Protein AF-A0A0G1VKQ0-F1 (afdb_monomer_lite)

Structure (mmCIF, N/CA/C/O backbone):
data_AF-A0A0G1VKQ0-F1
#
_entry.id   AF-A0A0G1VKQ0-F1
#
loop_
_atom_site.group_PDB
_atom_site.id
_atom_site.type_symbol
_atom_site.label_atom_id
_atom_site.label_alt_id
_atom_site.label_comp_id
_atom_site.label_asym_id
_atom_site.label_entity_id
_atom_site.label_seq_id
_atom_site.pdbx_PDB_ins_code
_atom_site.Cartn_x
_atom_site.Cartn_y
_atom_site.Cartn_z
_atom_site.occupancy
_atom_site.B_iso_or_equiv
_atom_site.auth_seq_id
_atom_site.auth_comp_id
_atom_site.auth_asym_id
_atom_site.auth_atom_id
_atom_site.pdbx_PDB_model_num
ATOM 1 N N . MET A 1 1 ? 5.913 -17.566 -5.174 1.00 64.69 1 MET A N 1
ATOM 2 C CA . MET A 1 1 ? 4.729 -18.440 -5.311 1.00 64.69 1 MET A CA 1
ATOM 3 C C . MET A 1 1 ? 4.711 -19.547 -4.258 1.00 64.69 1 MET A C 1
ATOM 5 O O . MET A 1 1 ? 3.828 -19.476 -3.427 1.00 64.69 1 MET A O 1
ATOM 9 N N . ALA A 1 2 ? 5.699 -20.448 -4.135 1.00 73.88 2 ALA A N 1
ATOM 10 C CA . ALA A 1 2 ? 5.771 -21.347 -2.957 1.00 73.88 2 ALA A CA 1
ATOM 11 C C . ALA A 1 2 ? 6.085 -20.604 -1.635 1.00 73.88 2 ALA A C 1
ATOM 13 O O . ALA A 1 2 ? 5.591 -20.937 -0.563 1.00 73.88 2 ALA A O 1
ATOM 14 N N . GLU A 1 3 ? 6.908 -19.558 -1.718 1.00 84.31 3 GLU A N 1
ATOM 15 C CA . GLU A 1 3 ? 7.298 -18.754 -0.556 1.00 84.31 3 GLU A CA 1
ATOM 16 C C . GLU A 1 3 ? 6.197 -17.779 -0.106 1.00 84.31 3 GLU A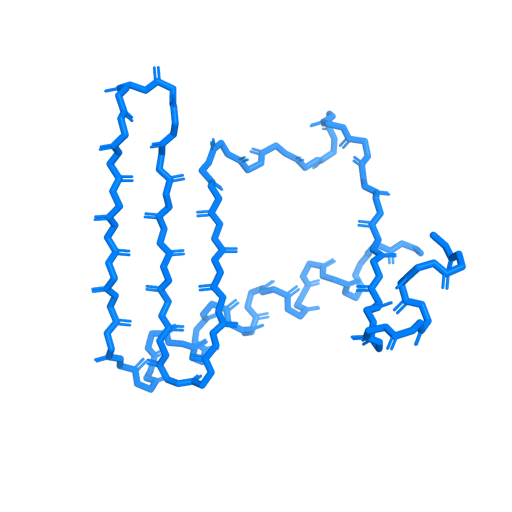 C 1
ATOM 18 O O . GLU A 1 3 ? 6.105 -17.452 1.073 1.00 84.31 3 GLU A O 1
ATOM 23 N N . ASP A 1 4 ? 5.318 -17.364 -1.023 1.00 90.94 4 ASP A N 1
ATOM 24 C CA . ASP A 1 4 ? 4.207 -16.464 -0.704 1.00 90.94 4 ASP A CA 1
ATOM 25 C C . ASP A 1 4 ? 3.153 -17.190 0.150 1.00 90.94 4 ASP A C 1
ATOM 27 O O . ASP A 1 4 ? 2.699 -16.642 1.149 1.00 90.94 4 ASP A O 1
ATOM 31 N N . GLU A 1 5 ? 2.842 -18.452 -0.168 1.00 90.31 5 GLU A N 1
ATOM 32 C CA . GLU A 1 5 ? 1.939 -19.295 0.631 1.00 90.31 5 GLU A CA 1
ATOM 33 C C . GLU A 1 5 ? 2.448 -19.483 2.064 1.00 90.31 5 GLU A C 1
ATOM 35 O O . GLU A 1 5 ? 1.682 -19.348 3.018 1.00 90.31 5 GLU A O 1
ATOM 40 N N . LYS A 1 6 ? 3.760 -19.705 2.229 1.00 94.94 6 LYS A N 1
ATOM 41 C CA . LYS A 1 6 ? 4.402 -19.834 3.547 1.00 94.94 6 LYS A CA 1
ATOM 42 C C . LYS A 1 6 ? 4.169 -18.605 4.434 1.00 94.94 6 LYS A C 1
ATOM 44 O O . LYS A 1 6 ? 4.058 -18.748 5.650 1.00 94.94 6 LYS A O 1
ATOM 49 N N . TYR A 1 7 ? 4.113 -17.415 3.839 1.00 93.12 7 TYR A N 1
ATOM 50 C CA . TYR A 1 7 ? 3.957 -16.146 4.553 1.00 93.12 7 TYR A CA 1
ATOM 51 C C . TYR A 1 7 ? 2.568 -15.512 4.379 1.00 93.12 7 TYR A C 1
ATOM 53 O O . TYR A 1 7 ? 2.391 -14.349 4.736 1.00 93.12 7 TYR A O 1
ATOM 61 N N . LEU A 1 8 ? 1.583 -16.262 3.861 1.00 94.62 8 LEU A N 1
ATOM 62 C CA . LEU A 1 8 ? 0.206 -15.798 3.630 1.00 94.62 8 LEU A CA 1
ATOM 63 C C . LEU A 1 8 ? 0.131 -14.528 2.763 1.00 94.62 8 LEU A C 1
ATOM 65 O O . LEU A 1 8 ? -0.709 -13.650 2.964 1.00 94.62 8 LEU A O 1
ATOM 69 N N . ILE A 1 9 ? 1.030 -14.423 1.789 1.00 93.69 9 ILE A N 1
ATOM 70 C CA . ILE A 1 9 ? 1.120 -13.283 0.885 1.00 93.69 9 ILE A CA 1
ATOM 71 C C . ILE A 1 9 ? 0.204 -13.533 -0.310 1.00 93.69 9 ILE A C 1
ATOM 73 O O . ILE A 1 9 ? 0.382 -14.487 -1.062 1.00 93.69 9 ILE A O 1
ATOM 77 N N . THR A 1 10 ? -0.731 -12.613 -0.543 1.00 94.75 10 THR A N 1
ATOM 78 C CA . THR A 1 10 ? -1.412 -12.496 -1.838 1.00 94.75 10 THR A CA 1
ATOM 79 C C . THR A 1 10 ? -0.750 -11.375 -2.631 1.00 94.75 10 THR A C 1
ATOM 81 O O . THR A 1 10 ? -0.580 -10.268 -2.121 1.00 94.75 10 THR A O 1
ATOM 84 N N . ARG A 1 11 ? -0.354 -11.646 -3.879 1.00 93.25 11 ARG A N 1
ATOM 85 C CA . ARG A 1 11 ? 0.337 -10.687 -4.751 1.00 93.25 11 ARG A CA 1
ATOM 86 C C . ARG A 1 11 ? -0.339 -10.629 -6.114 1.00 93.25 11 ARG A C 1
ATOM 88 O O . ARG A 1 11 ? -0.581 -11.666 -6.719 1.00 93.25 11 ARG A O 1
ATOM 95 N N . LYS A 1 12 ? -0.534 -9.414 -6.623 1.00 92.81 12 LYS A N 1
ATOM 96 C CA . LYS A 1 12 ? -0.823 -9.151 -8.034 1.00 92.81 12 LYS A CA 1
ATOM 97 C C . LYS A 1 12 ? 0.344 -8.382 -8.644 1.00 92.81 12 LYS A C 1
ATOM 99 O O . LYS A 1 12 ? 0.953 -7.551 -7.970 1.00 92.81 12 LYS A O 1
ATOM 104 N N . ILE A 1 13 ? 0.682 -8.697 -9.890 1.00 92.12 13 ILE A N 1
ATOM 105 C CA . ILE A 1 13 ? 1.742 -8.023 -10.645 1.00 92.12 13 ILE A CA 1
ATOM 106 C C . ILE A 1 13 ? 1.072 -7.328 -11.822 1.00 92.12 13 ILE A C 1
ATOM 108 O O . ILE A 1 13 ? 0.354 -7.969 -12.582 1.00 92.12 13 ILE A O 1
ATOM 112 N N . VAL A 1 14 ? 1.311 -6.028 -11.954 1.00 92.06 14 VAL A N 1
ATOM 113 C CA . VAL A 1 14 ? 0.779 -5.194 -13.036 1.00 92.06 14 VAL A CA 1
ATOM 114 C C . VAL A 1 14 ? 1.904 -4.726 -13.952 1.00 92.06 14 VAL A C 1
ATOM 116 O O . VAL A 1 14 ? 3.005 -4.449 -13.459 1.00 92.06 14 VAL A O 1
ATOM 119 N N . PRO A 1 15 ? 1.657 -4.618 -15.270 1.00 92.88 15 PRO A N 1
ATOM 120 C CA . PRO A 1 15 ? 2.594 -3.989 -16.187 1.00 92.88 15 PRO A CA 1
ATOM 121 C C . PRO A 1 15 ? 2.928 -2.566 -15.740 1.00 92.88 15 PRO A C 1
ATOM 123 O O . PRO A 1 15 ? 2.058 -1.797 -15.326 1.00 92.88 15 PRO A O 1
ATOM 126 N N . LYS A 1 16 ? 4.204 -2.192 -15.857 1.00 88.81 16 LYS A N 1
ATOM 127 C CA . LYS A 1 16 ? 4.687 -0.867 -15.445 1.00 88.81 16 LYS A CA 1
ATOM 128 C C . LYS A 1 16 ? 3.965 0.273 -16.173 1.00 88.81 16 LYS A C 1
ATOM 130 O O . LYS A 1 16 ? 3.762 1.327 -15.579 1.00 88.81 16 LYS A O 1
ATOM 135 N N . ASP A 1 17 ? 3.577 0.048 -17.424 1.00 91.75 17 ASP A N 1
ATOM 136 C CA . ASP A 1 17 ? 2.894 1.047 -18.248 1.00 91.75 17 ASP A CA 1
ATOM 137 C C . ASP A 1 17 ? 1.426 1.258 -17.828 1.00 91.75 17 ASP A C 1
ATOM 139 O O . ASP A 1 17 ? 0.846 2.292 -18.144 1.00 91.75 17 ASP A O 1
ATOM 143 N N . GLU A 1 18 ? 0.840 0.323 -17.069 1.00 89.19 18 GLU A N 1
ATOM 144 C CA . GLU A 1 18 ? -0.518 0.443 -16.520 1.00 89.19 18 GLU A CA 1
ATOM 145 C C . GLU A 1 18 ? -0.534 1.102 -15.136 1.00 89.19 18 GLU A C 1
ATOM 147 O O . GLU A 1 18 ? -1.428 1.893 -14.832 1.00 89.19 18 GLU A O 1
ATOM 152 N N . LEU A 1 19 ? 0.455 0.797 -14.285 1.00 88.62 19 LEU A N 1
ATOM 153 C CA . LEU A 1 19 ? 0.552 1.363 -12.941 1.00 88.62 19 LEU A CA 1
ATOM 154 C C . LEU A 1 19 ? 2.010 1.616 -12.541 1.00 88.62 19 LEU A C 1
ATOM 156 O O . LEU A 1 19 ? 2.742 0.709 -12.142 1.00 88.62 19 LEU A O 1
ATOM 160 N N . HIS A 1 20 ? 2.410 2.887 -12.569 1.00 89.88 20 HIS A N 1
ATOM 161 C CA . HIS A 1 20 ? 3.743 3.328 -12.161 1.00 89.88 20 HIS A CA 1
ATOM 162 C C . HIS A 1 20 ? 3.669 4.206 -10.909 1.00 89.88 20 HIS A C 1
ATOM 164 O O . HIS A 1 20 ? 3.641 5.434 -10.990 1.00 89.88 20 HIS A O 1
ATOM 170 N N . ILE A 1 21 ? 3.662 3.570 -9.735 1.00 90.94 21 ILE A N 1
ATOM 171 C CA . ILE A 1 21 ? 3.785 4.273 -8.452 1.00 90.94 21 ILE A CA 1
ATOM 172 C C . ILE A 1 21 ? 5.285 4.470 -8.164 1.00 90.94 21 ILE A C 1
ATOM 174 O O . ILE A 1 21 ? 6.008 3.484 -8.012 1.00 90.94 21 ILE A O 1
ATOM 178 N N . PRO A 1 22 ? 5.796 5.717 -8.131 1.00 92.06 22 PRO A N 1
ATOM 179 C CA . PRO A 1 22 ? 7.236 5.974 -8.084 1.00 9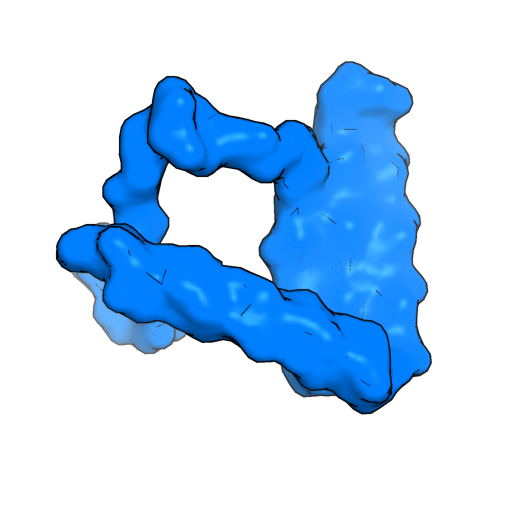2.06 22 PRO A CA 1
ATOM 180 C C . PRO A 1 22 ? 7.867 5.727 -6.708 1.00 92.06 22 PRO A C 1
ATOM 182 O O . PRO A 1 22 ? 9.062 5.437 -6.642 1.00 92.06 22 PRO A O 1
ATOM 185 N N . ALA A 1 23 ? 7.083 5.854 -5.636 1.00 94.69 23 ALA A N 1
ATOM 186 C CA . ALA A 1 23 ? 7.490 5.598 -4.259 1.00 94.69 23 ALA A CA 1
ATOM 187 C C . ALA A 1 23 ? 6.847 4.304 -3.747 1.00 94.69 23 ALA A C 1
ATOM 189 O O . ALA A 1 23 ? 5.750 3.932 -4.161 1.00 94.69 23 ALA A O 1
ATOM 190 N N . GLN A 1 24 ? 7.512 3.627 -2.817 1.00 95.69 24 GLN A N 1
ATOM 191 C CA . GLN A 1 24 ? 6.924 2.486 -2.129 1.00 95.69 24 GLN A CA 1
ATOM 192 C C . GLN A 1 24 ? 5.946 2.983 -1.064 1.00 95.69 24 GLN A C 1
ATOM 194 O O . GLN A 1 24 ? 6.268 3.907 -0.321 1.00 95.69 24 GLN A O 1
ATOM 199 N N . ILE A 1 25 ? 4.782 2.343 -0.964 1.00 97.44 25 ILE A N 1
ATOM 200 C CA . ILE A 1 25 ? 3.784 2.615 0.072 1.00 97.44 25 ILE A CA 1
ATOM 201 C C . ILE A 1 25 ? 3.508 1.308 0.814 1.00 97.44 25 ILE A C 1
ATOM 203 O O . ILE A 1 25 ? 3.193 0.299 0.185 1.00 97.44 25 ILE A O 1
ATOM 207 N N . ILE A 1 26 ? 3.625 1.321 2.142 1.00 97.88 26 ILE A N 1
ATOM 208 C CA . ILE A 1 26 ? 3.287 0.192 3.016 1.00 97.88 26 ILE A CA 1
ATOM 209 C C . ILE A 1 26 ? 2.240 0.665 4.021 1.00 97.88 26 ILE A C 1
ATOM 211 O O . ILE A 1 26 ? 2.457 1.644 4.731 1.00 97.88 26 ILE A O 1
ATOM 215 N N . ILE A 1 27 ? 1.116 -0.046 4.094 1.00 98.31 27 ILE A N 1
ATOM 216 C CA . ILE A 1 27 ? 0.010 0.235 5.015 1.00 98.31 27 ILE A CA 1
ATOM 217 C C . ILE A 1 27 ? -0.064 -0.921 6.012 1.00 98.31 27 ILE A C 1
ATOM 219 O O . ILE A 1 27 ? -0.194 -2.073 5.604 1.00 98.31 27 ILE A O 1
ATOM 223 N N . TYR A 1 28 ? 0.016 -0.640 7.312 1.00 97.56 28 TYR A N 1
ATOM 224 C CA . TYR A 1 28 ? -0.031 -1.666 8.358 1.00 97.56 28 TYR A CA 1
ATOM 225 C C . TYR A 1 28 ? -0.635 -1.105 9.646 1.00 97.56 28 TYR A C 1
ATOM 227 O O . TYR A 1 28 ? -0.198 -0.078 10.160 1.00 97.56 28 TYR A O 1
ATOM 235 N N . GLY A 1 29 ? -1.670 -1.764 10.176 1.00 97.25 29 GLY A N 1
ATOM 236 C CA . GLY A 1 29 ? -2.458 -1.212 11.283 1.00 97.25 29 GLY A CA 1
ATOM 237 C C . GLY A 1 29 ? -2.962 0.203 10.964 1.00 97.25 29 GLY A C 1
ATOM 238 O O . GLY A 1 29 ? -3.582 0.426 9.920 1.00 97.25 29 GLY A O 1
ATOM 239 N N . GLU A 1 30 ? -2.653 1.154 11.847 1.00 98.50 30 GLU A N 1
ATOM 240 C CA . GLU A 1 30 ? -2.944 2.589 11.690 1.00 98.50 30 GLU A CA 1
ATOM 241 C C . GLU A 1 30 ? -1.740 3.396 11.168 1.00 98.50 30 GLU A C 1
ATOM 243 O O . GLU A 1 30 ? -1.679 4.615 11.325 1.00 98.50 30 GLU A O 1
ATOM 248 N N . LYS A 1 31 ? -0.760 2.718 10.560 1.00 98.69 31 LYS A N 1
ATOM 249 C CA . LYS A 1 31 ? 0.479 3.316 10.063 1.00 98.69 31 LYS A CA 1
ATOM 250 C C . LYS A 1 31 ? 0.576 3.238 8.542 1.00 98.69 31 LYS A C 1
ATOM 252 O O . LYS A 1 31 ? 0.188 2.242 7.927 1.00 98.69 31 LYS A O 1
ATOM 257 N N . VAL A 1 32 ? 1.139 4.286 7.949 1.00 98.62 32 VAL A N 1
ATOM 258 C CA . VAL A 1 32 ? 1.508 4.342 6.530 1.00 98.62 32 VAL A CA 1
ATOM 259 C C . VAL A 1 32 ? 2.959 4.783 6.425 1.00 98.62 32 VAL A C 1
ATOM 261 O O . VAL A 1 32 ? 3.320 5.847 6.925 1.00 98.62 32 VAL A O 1
ATOM 264 N N . ALA A 1 33 ? 3.777 3.971 5.763 1.00 98.38 33 ALA A N 1
ATOM 265 C CA . ALA A 1 33 ? 5.144 4.314 5.407 1.00 98.38 33 ALA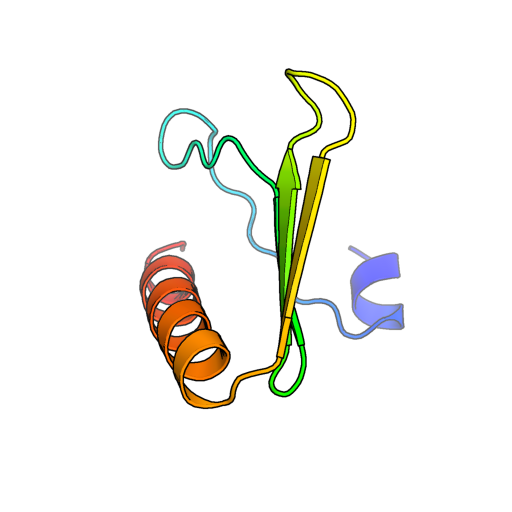 A CA 1
ATOM 266 C C . ALA A 1 33 ? 5.224 4.598 3.905 1.00 98.38 33 ALA A C 1
ATOM 268 O O . ALA A 1 33 ? 4.803 3.767 3.098 1.00 98.38 33 ALA A O 1
ATOM 269 N N . ILE A 1 34 ? 5.782 5.750 3.538 1.00 97.94 34 ILE A N 1
ATOM 270 C CA . ILE A 1 34 ? 6.096 6.099 2.150 1.00 97.94 34 ILE A CA 1
ATOM 271 C C . ILE A 1 34 ? 7.610 6.222 2.027 1.00 97.94 34 ILE A C 1
ATOM 273 O O . ILE A 1 34 ? 8.223 7.027 2.730 1.00 97.94 34 ILE A O 1
ATOM 277 N N . THR A 1 35 ? 8.205 5.433 1.135 1.00 97.50 35 THR A N 1
ATOM 278 C CA . THR A 1 35 ? 9.656 5.398 0.923 1.00 97.50 35 THR A CA 1
ATOM 279 C C . THR A 1 35 ? 10.002 5.779 -0.510 1.00 97.50 35 THR A C 1
ATOM 281 O O . THR A 1 35 ? 9.570 5.119 -1.460 1.00 97.50 35 THR A O 1
ATOM 284 N N . ASN A 1 36 ? 10.817 6.818 -0.674 1.00 96.44 36 ASN A N 1
ATOM 285 C CA . ASN A 1 36 ? 11.492 7.132 -1.927 1.00 96.44 36 ASN A CA 1
ATOM 286 C C . ASN A 1 36 ? 12.908 6.540 -1.892 1.00 96.44 36 ASN A C 1
ATOM 288 O O . ASN A 1 36 ? 13.628 6.705 -0.910 1.00 96.44 36 ASN A O 1
ATOM 292 N N . PHE A 1 37 ? 13.289 5.856 -2.971 1.00 92.94 37 PHE A N 1
ATOM 293 C CA . PHE A 1 37 ? 14.632 5.300 -3.170 1.00 92.94 37 PHE A CA 1
ATOM 294 C C . PHE A 1 37 ? 15.399 5.977 -4.319 1.00 92.94 37 PHE A C 1
ATOM 296 O O . PHE A 1 37 ? 16.574 5.683 -4.518 1.00 92.94 37 PHE A O 1
ATOM 303 N N . LYS A 1 38 ? 14.750 6.846 -5.110 1.00 88.75 38 LYS A N 1
ATOM 304 C CA . LYS A 1 38 ? 15.325 7.441 -6.330 1.00 88.75 38 LYS A CA 1
ATOM 305 C C . LYS A 1 38 ? 16.126 8.716 -6.071 1.00 88.75 38 LYS A C 1
ATOM 307 O O . LYS A 1 38 ? 17.084 8.973 -6.788 1.00 88.75 38 LYS A O 1
ATOM 312 N N . GLU A 1 39 ? 15.760 9.495 -5.057 1.00 87.06 39 GLU A N 1
ATOM 313 C CA . GLU A 1 39 ? 16.375 10.799 -4.740 1.00 87.06 39 GLU A CA 1
ATOM 314 C C . GLU A 1 39 ? 17.167 10.748 -3.421 1.00 87.06 39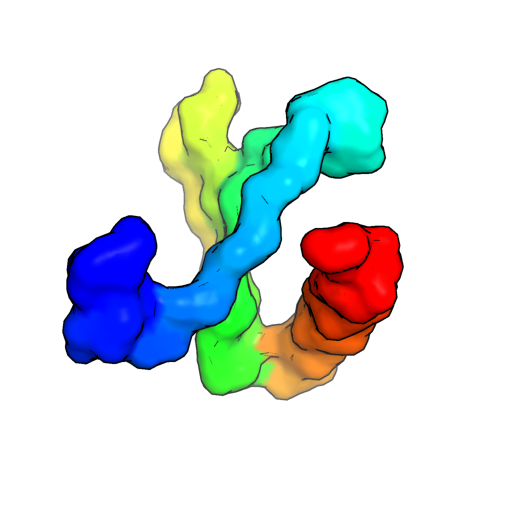 GLU A C 1
ATOM 316 O O . GLU A 1 39 ? 17.265 11.726 -2.686 1.00 87.06 39 GLU A O 1
ATOM 321 N N . GLY A 1 40 ? 17.711 9.571 -3.101 1.00 85.00 40 GLY A N 1
ATOM 322 C CA . GLY A 1 40 ? 18.198 9.232 -1.766 1.00 85.00 40 GLY A CA 1
ATOM 323 C C . GLY A 1 40 ? 17.149 8.460 -0.965 1.00 85.00 40 GLY A C 1
ATOM 324 O O . GLY A 1 40 ? 15.990 8.358 -1.365 1.00 85.00 40 GLY A O 1
ATOM 325 N N . PHE A 1 41 ? 17.573 7.863 0.149 1.00 92.25 41 PHE A N 1
ATOM 326 C CA . PHE A 1 41 ? 16.676 7.119 1.030 1.00 92.25 41 PHE A CA 1
ATOM 327 C C . PHE A 1 41 ? 15.876 8.101 1.889 1.00 92.25 41 PHE A C 1
ATOM 329 O O . PHE A 1 41 ? 16.391 8.645 2.866 1.00 92.25 41 PHE A O 1
ATOM 336 N N . ILE A 1 42 ? 14.620 8.333 1.513 1.00 96.75 42 ILE A N 1
ATOM 337 C CA . ILE A 1 42 ? 13.690 9.181 2.264 1.00 96.75 42 ILE A CA 1
ATOM 338 C C . ILE A 1 42 ? 12.510 8.314 2.677 1.00 96.75 42 ILE A C 1
ATOM 340 O O . ILE A 1 42 ? 11.828 7.749 1.823 1.00 96.75 42 ILE A O 1
ATOM 344 N N . ASN A 1 43 ? 12.256 8.227 3.980 1.00 96.38 43 ASN A N 1
ATOM 345 C CA . ASN A 1 43 ? 11.107 7.520 4.527 1.00 96.38 43 ASN A CA 1
ATOM 346 C C . ASN A 1 43 ? 10.276 8.463 5.398 1.00 96.38 43 ASN A C 1
ATOM 348 O O . ASN A 1 43 ? 10.814 9.155 6.262 1.00 96.38 43 ASN A O 1
ATOM 352 N N . VAL A 1 44 ? 8.966 8.468 5.170 1.00 97.75 44 VAL A N 1
ATOM 353 C CA . VAL A 1 44 ? 7.995 9.162 6.015 1.00 97.75 44 VAL A CA 1
ATOM 354 C C . VAL A 1 44 ? 7.057 8.121 6.602 1.00 97.75 44 VAL A C 1
ATOM 356 O O . VAL A 1 44 ? 6.353 7.434 5.860 1.00 97.75 44 VAL A O 1
ATOM 359 N N . LEU A 1 45 ? 7.042 8.023 7.930 1.00 98.25 45 LEU A N 1
ATOM 360 C CA . LEU A 1 45 ? 6.111 7.191 8.681 1.00 98.25 45 LEU A CA 1
ATOM 361 C C . LEU A 1 45 ? 5.046 8.076 9.327 1.00 98.25 45 LEU A C 1
ATOM 363 O O . LEU A 1 45 ? 5.359 8.962 10.118 1.00 98.25 45 LEU A O 1
ATOM 367 N N . MET A 1 46 ? 3.786 7.812 9.005 1.00 98.50 46 MET A N 1
ATOM 368 C CA . MET A 1 46 ? 2.631 8.486 9.591 1.00 98.50 46 MET A CA 1
ATOM 369 C C . MET A 1 46 ? 1.828 7.483 10.414 1.00 98.50 46 MET A C 1
ATOM 371 O O . MET A 1 46 ? 1.496 6.411 9.912 1.00 98.50 46 MET A O 1
ATOM 375 N N . GLU A 1 47 ? 1.485 7.840 11.651 1.00 98.56 47 GLU A N 1
ATOM 376 C CA . GLU A 1 47 ? 0.599 7.064 12.525 1.00 98.56 47 GLU A CA 1
ATOM 377 C C . GLU A 1 47 ? -0.720 7.818 12.707 1.00 98.56 47 GLU A C 1
ATOM 379 O O . GLU A 1 47 ? -0.805 8.802 13.437 1.00 98.56 47 GLU A O 1
ATOM 384 N N . SER A 1 48 ? -1.739 7.400 11.959 1.00 98.56 48 SER A N 1
ATOM 385 C CA . SER A 1 48 ? -3.074 7.988 11.985 1.00 98.56 48 SER A CA 1
ATOM 386 C C . SER A 1 48 ? -4.067 7.039 11.333 1.00 98.56 48 SER A C 1
ATOM 388 O O . SER A 1 48 ? -3.949 6.718 10.145 1.00 98.56 48 SER A O 1
ATOM 390 N N . LYS A 1 49 ? -5.101 6.659 12.089 1.00 98.38 49 LYS A N 1
ATOM 391 C CA . LYS A 1 49 ? -6.204 5.828 11.601 1.00 98.38 49 LYS A CA 1
ATOM 392 C C . LYS A 1 49 ? -6.802 6.353 10.295 1.00 98.38 49 LYS A C 1
ATOM 394 O O . LYS A 1 49 ? -6.959 5.593 9.346 1.00 98.38 49 LYS A O 1
ATOM 399 N N . TYR A 1 50 ? -7.092 7.651 10.222 1.00 98.69 50 TYR A N 1
ATOM 400 C CA . TYR A 1 50 ? -7.735 8.245 9.048 1.00 98.69 50 TYR A CA 1
ATOM 401 C C . TYR A 1 50 ? -6.833 8.228 7.810 1.00 98.69 50 TYR A C 1
ATOM 403 O O . TYR A 1 50 ? -7.314 7.994 6.701 1.00 98.69 50 TYR A O 1
ATOM 411 N N . ILE A 1 51 ? -5.522 8.425 7.989 1.00 98.44 51 ILE A N 1
ATOM 412 C CA . ILE A 1 51 ? -4.560 8.335 6.884 1.00 98.44 51 ILE A CA 1
ATOM 413 C C . ILE A 1 51 ? -4.457 6.881 6.413 1.00 98.44 51 ILE A C 1
ATOM 415 O O . ILE A 1 51 ? -4.566 6.617 5.217 1.00 98.44 51 ILE A O 1
ATOM 419 N N . ALA A 1 52 ? -4.323 5.927 7.338 1.00 98.75 52 ALA A N 1
ATOM 420 C CA . ALA A 1 52 ? -4.260 4.506 7.006 1.00 98.75 52 ALA A CA 1
ATOM 421 C C . ALA A 1 52 ? -5.523 4.018 6.282 1.00 98.75 52 ALA A C 1
ATOM 423 O O . ALA A 1 52 ? -5.415 3.332 5.268 1.00 98.75 52 ALA A O 1
ATOM 424 N N . ASP A 1 53 ? -6.708 4.411 6.751 1.00 98.69 53 ASP A N 1
ATOM 425 C CA . ASP A 1 53 ? -7.979 4.062 6.113 1.00 98.69 53 ASP A CA 1
ATOM 426 C C . ASP A 1 53 ? -8.098 4.676 4.712 1.00 98.69 53 ASP A C 1
ATOM 428 O O . ASP A 1 53 ? -8.512 3.988 3.781 1.00 98.69 53 ASP A O 1
ATOM 432 N N . THR A 1 54 ? -7.655 5.925 4.530 1.00 98.50 54 THR A N 1
ATOM 433 C CA . THR A 1 54 ? -7.626 6.585 3.213 1.00 98.50 54 THR A CA 1
ATOM 434 C C . THR A 1 54 ? -6.781 5.792 2.214 1.00 98.50 54 THR A C 1
ATOM 436 O O . THR A 1 54 ? -7.267 5.419 1.145 1.00 98.50 54 THR A O 1
ATOM 439 N N . PHE A 1 55 ? -5.530 5.477 2.566 1.00 98.31 55 PHE A N 1
ATOM 440 C CA . PHE A 1 55 ? -4.648 4.709 1.683 1.00 98.31 55 PHE A CA 1
ATOM 441 C C . PHE A 1 55 ? -5.143 3.276 1.468 1.00 98.31 55 PHE A C 1
ATOM 443 O O . PHE A 1 55 ? -4.995 2.746 0.368 1.00 98.31 55 PHE A O 1
ATOM 450 N N . ARG A 1 56 ? -5.770 2.657 2.477 1.00 98.44 56 ARG A N 1
ATOM 451 C CA . ARG A 1 56 ? -6.366 1.321 2.357 1.00 98.44 56 ARG A CA 1
ATOM 452 C C . ARG A 1 56 ? -7.510 1.313 1.348 1.00 98.44 56 ARG A C 1
ATOM 454 O O . ARG A 1 56 ? -7.518 0.458 0.474 1.00 98.44 56 ARG A O 1
ATOM 461 N N . ILE A 1 57 ? -8.421 2.286 1.400 1.00 98.44 57 ILE A N 1
ATOM 462 C CA . ILE A 1 57 ? -9.514 2.416 0.420 1.00 98.44 57 ILE A CA 1
ATOM 463 C C . ILE A 1 57 ? -8.957 2.566 -1.001 1.00 98.44 57 ILE A C 1
ATOM 465 O O . ILE A 1 57 ? -9.429 1.903 -1.924 1.00 98.44 57 ILE A O 1
ATOM 469 N N . MET A 1 58 ? -7.929 3.401 -1.182 1.00 97.44 58 MET A N 1
ATOM 470 C CA . MET A 1 58 ? -7.275 3.564 -2.484 1.00 97.44 58 MET A CA 1
ATOM 471 C C . MET A 1 58 ? -6.614 2.265 -2.961 1.00 97.44 58 MET A C 1
ATOM 473 O O . MET A 1 58 ? -6.768 1.898 -4.126 1.00 97.44 58 MET A O 1
ATOM 477 N N . PHE A 1 59 ? -5.904 1.564 -2.071 1.00 96.75 59 PHE A N 1
ATOM 478 C CA . PHE A 1 59 ? -5.291 0.272 -2.368 1.00 96.75 59 PHE A CA 1
ATOM 479 C C . PHE A 1 59 ? -6.339 -0.749 -2.811 1.00 96.75 59 PHE A C 1
ATOM 481 O O . PHE A 1 59 ? -6.200 -1.302 -3.895 1.00 96.75 59 PHE A O 1
ATOM 488 N N . GLU A 1 60 ? -7.411 -0.939 -2.039 1.00 97.44 60 GLU A N 1
ATOM 489 C CA . GLU A 1 60 ? -8.486 -1.888 -2.355 1.00 97.44 60 GLU A CA 1
ATOM 490 C C . GLU A 1 60 ? -9.167 -1.558 -3.689 1.00 97.44 60 GLU A C 1
ATOM 492 O O . GLU A 1 60 ? -9.443 -2.445 -4.498 1.00 97.44 60 GLU A O 1
ATOM 497 N N . TYR A 1 61 ? -9.396 -0.272 -3.973 1.00 96.31 61 TYR A N 1
ATOM 498 C CA . TYR A 1 61 ? -9.959 0.154 -5.253 1.00 96.31 61 TYR A CA 1
ATOM 499 C C . TYR A 1 61 ? -9.070 -0.231 -6.442 1.00 96.31 61 TYR A C 1
ATOM 501 O O . TYR A 1 61 ? -9.576 -0.717 -7.454 1.00 96.31 61 TYR A O 1
ATOM 509 N N . MET A 1 62 ? -7.752 -0.031 -6.333 1.00 93.88 62 MET A N 1
ATOM 510 C CA . MET A 1 62 ? -6.804 -0.453 -7.369 1.00 93.88 62 MET A CA 1
ATOM 511 C C . MET A 1 62 ? -6.714 -1.980 -7.444 1.00 93.88 62 MET A C 1
ATOM 513 O O . MET A 1 62 ? -6.790 -2.552 -8.527 1.00 93.88 62 MET A O 1
ATOM 517 N N . TRP A 1 63 ? -6.612 -2.647 -6.297 1.00 95.12 63 TRP A N 1
ATOM 518 C CA . TRP A 1 63 ? -6.451 -4.092 -6.177 1.00 95.12 63 TRP A CA 1
ATOM 519 C C . TRP A 1 63 ? -7.592 -4.881 -6.823 1.00 95.12 63 TRP A C 1
ATOM 521 O O 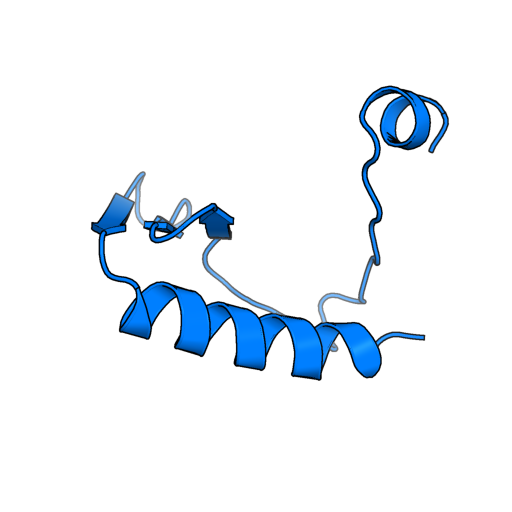. TRP A 1 63 ? -7.353 -5.889 -7.493 1.00 95.12 63 TRP A O 1
ATOM 531 N N . ASN A 1 64 ? -8.826 -4.397 -6.668 1.00 95.69 64 ASN A N 1
ATOM 532 C CA . ASN A 1 64 ? -10.024 -5.023 -7.227 1.00 95.69 64 ASN A CA 1
ATOM 533 C C . ASN A 1 64 ? -10.177 -4.824 -8.741 1.00 95.69 64 ASN A C 1
ATOM 535 O O . ASN A 1 64 ? -10.991 -5.502 -9.360 1.00 95.69 64 ASN A O 1
ATOM 539 N N . LYS A 1 65 ? -9.406 -3.914 -9.349 1.00 91.25 65 LYS A N 1
ATOM 540 C CA . LYS A 1 65 ? -9.389 -3.707 -10.806 1.00 91.25 65 LYS A CA 1
ATOM 541 C C . LYS A 1 65 ? -8.333 -4.527 -11.531 1.00 91.25 65 LYS A C 1
ATOM 543 O O . LYS A 1 65 ? -8.425 -4.673 -12.745 1.00 91.25 65 LYS A O 1
ATOM 548 N N . ILE A 1 66 ? -7.328 -5.014 -10.810 1.00 87.81 66 ILE A N 1
ATOM 549 C CA . ILE A 1 66 ? -6.296 -5.865 -11.391 1.00 87.81 66 ILE A CA 1
ATOM 550 C C . ILE A 1 66 ? -6.897 -7.271 -11.529 1.00 87.81 66 ILE A C 1
ATOM 552 O O . ILE A 1 66 ? -7.391 -7.782 -10.516 1.00 87.81 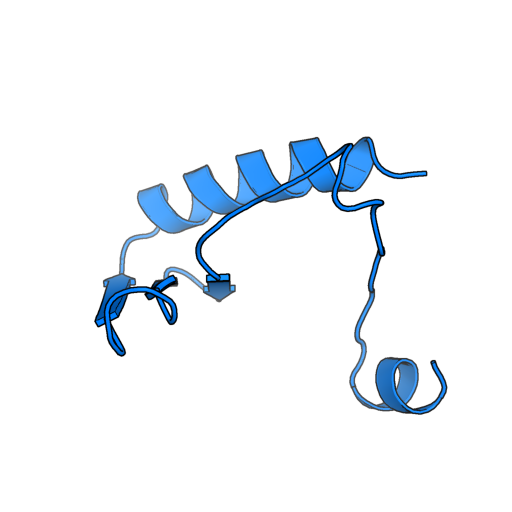66 ILE A O 1
ATOM 556 N N . PRO A 1 67 ? -6.905 -7.868 -12.733 1.00 78.31 67 PRO A N 1
ATOM 557 C CA . PRO A 1 67 ? -7.452 -9.205 -12.951 1.00 78.31 67 PRO A CA 1
ATOM 558 C C . PRO A 1 67 ? -6.754 -10.286 -12.113 1.00 78.31 67 PRO A C 1
ATOM 560 O O . PRO A 1 67 ? -5.601 -10.073 -11.664 1.00 78.31 67 PRO A O 1
#

Radius of gyration: 13.59 Å; chains: 1; bounding box: 28×32×31 Å

Secondary structure (DSSP, 8-state):
-HHHHHTT-------TTT---SSEEEEETTEEEEEE-SSS-EEEEEE-HHHHHHHHHHHHHHHTT--

Sequence (67 aa):
MAEDEKYLITRKIVPKDELHIPAQIIIYGEKVAITNFKEGFINVLMESKYIADTFRIMFEYMWNKIP

Foldseek 3Di:
DVVCVVVVHDDDDDDCVVDPDQWDWDADDQKIWTFHPPVHTDIDIDRGNVVSVVVVVVVVVVVVPRD

pLDDT: mean 93.76, std 6.08, range [64.69, 98.75]